Protein AF-A0A6A0AII1-F1 (afdb_monomer_lite)

Secondary structure (DSSP, 8-state):
-HHHHHHHHHHHH-GGGTT--EEEEE--TTSTTPPPHHHHHHHHT--SEEETTEEEEEEE--TTT-TT--

Foldseek 3Di:
DPPLVVVLCCCPPDPVCPLPADEAEQEDPVDDPRDDQVNSCVSSVHDQQDDPNYGYDYWYDYPVVGGGVD

Organism: Haematococcus lacustris (NCBI:txid44745)

Radius of gyration: 12.59 Å; chains: 1; bounding box: 31×30×29 Å

pLDDT: mean 87.51, std 9.85, range [58.44, 98.19]

Sequence (70 aa):
MGAFKRLKKLLMKMGVLKGRPLLLLANKQDLAGAASPGYLAALLGVSSGSCRGREFSVQGCSAIKGEGVE

Structure (mmCIF, N/CA/C/O backbone):
data_AF-A0A6A0AII1-F1
#
_entry.id   AF-A0A6A0AII1-F1
#
loop_
_atom_site.group_PDB
_atom_site.id
_atom_site.type_symbol
_atom_site.label_atom_id
_atom_site.label_alt_id
_atom_site.label_comp_id
_atom_site.label_asym_id
_atom_site.label_entity_id
_atom_site.label_seq_id
_atom_site.pdbx_PDB_ins_code
_atom_site.Cartn_x
_atom_site.Cartn_y
_atom_site.Cartn_z
_atom_site.occupancy
_atom_site.B_iso_or_equiv
_atom_site.auth_seq_id
_atom_site.auth_comp_id
_atom_site.auth_asym_id
_atom_site.auth_atom_id
_atom_site.pdbx_PDB_model_num
ATOM 1 N N . MET A 1 1 ? -0.694 17.108 -5.580 1.00 58.44 1 MET A N 1
ATOM 2 C CA . MET A 1 1 ? -1.297 17.180 -4.219 1.00 58.44 1 MET A CA 1
ATOM 3 C C . MET A 1 1 ? -2.757 16.701 -4.101 1.00 58.44 1 MET A C 1
ATOM 5 O O . MET A 1 1 ? -3.107 16.173 -3.052 1.00 58.44 1 MET A O 1
ATOM 9 N N . GLY A 1 2 ? -3.631 16.829 -5.113 1.00 73.88 2 GLY A N 1
ATOM 10 C CA . GLY A 1 2 ? -5.067 16.503 -4.967 1.00 73.88 2 GLY A CA 1
ATOM 11 C C . GLY A 1 2 ? -5.434 15.017 -4.777 1.00 73.88 2 GLY A C 1
ATOM 12 O O . GLY A 1 2 ? -6.356 14.714 -4.021 1.00 73.88 2 GLY A O 1
ATOM 13 N N . ALA A 1 3 ? -4.723 14.086 -5.423 1.00 75.06 3 ALA A N 1
ATOM 14 C CA . ALA A 1 3 ? -5.043 12.652 -5.371 1.00 75.06 3 ALA A CA 1
ATOM 15 C C . ALA A 1 3 ? -4.871 12.049 -3.962 1.00 75.06 3 ALA A C 1
ATOM 17 O O . ALA A 1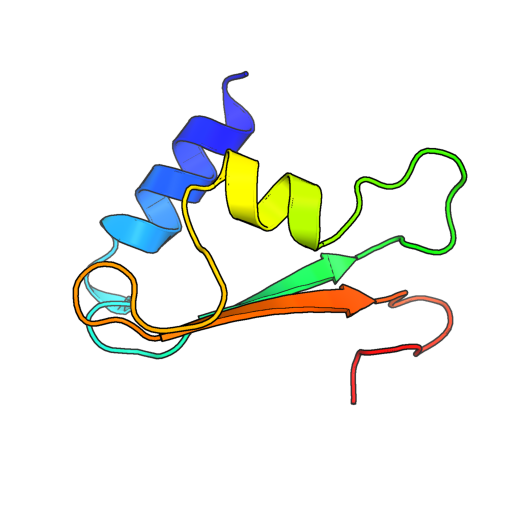 3 ? -5.794 11.428 -3.437 1.00 75.06 3 ALA A O 1
ATOM 18 N N . PHE A 1 4 ? -3.749 12.337 -3.294 1.00 80.00 4 PHE A N 1
ATOM 19 C CA . PHE A 1 4 ? -3.478 11.875 -1.926 1.00 80.00 4 PHE A CA 1
ATOM 20 C C . PHE A 1 4 ? -4.508 12.376 -0.908 1.00 80.00 4 PHE A C 1
ATOM 22 O O . PHE A 1 4 ? -4.908 11.641 -0.007 1.00 80.00 4 PHE A O 1
ATOM 29 N N . LYS A 1 5 ? -5.015 13.603 -1.083 1.00 82.75 5 LYS A N 1
ATOM 30 C CA . LYS A 1 5 ? -6.076 14.157 -0.229 1.00 82.75 5 LYS A CA 1
ATOM 31 C C . LYS A 1 5 ? -7.378 13.358 -0.348 1.00 82.75 5 LYS A C 1
ATOM 33 O O . LYS A 1 5 ? -8.043 13.121 0.662 1.00 82.75 5 LYS A O 1
ATOM 38 N N . ARG A 1 6 ? -7.737 12.923 -1.564 1.00 86.19 6 ARG A N 1
ATOM 39 C CA . ARG A 1 6 ? -8.917 12.070 -1.799 1.00 86.19 6 ARG A CA 1
ATOM 40 C C . ARG A 1 6 ? -8.715 10.676 -1.220 1.00 86.19 6 ARG A C 1
ATOM 42 O O . ARG A 1 6 ? -9.606 10.202 -0.525 1.00 86.19 6 ARG A O 1
ATOM 49 N N . LEU A 1 7 ? -7.544 10.076 -1.430 1.00 86.38 7 LEU A N 1
ATOM 50 C CA . LEU A 1 7 ? -7.215 8.763 -0.876 1.00 86.38 7 LEU A CA 1
ATOM 51 C C . LEU A 1 7 ? -7.292 8.774 0.656 1.00 86.38 7 LEU A C 1
ATOM 53 O O . LEU A 1 7 ? -8.013 7.971 1.240 1.00 86.38 7 LEU A O 1
ATOM 57 N N . LYS A 1 8 ? -6.674 9.761 1.316 1.00 83.94 8 LYS A N 1
ATOM 58 C CA . LYS A 1 8 ? -6.767 9.928 2.774 1.00 83.94 8 LYS A CA 1
ATOM 59 C C . LYS A 1 8 ? -8.213 10.101 3.248 1.00 83.94 8 LYS A C 1
ATOM 61 O O . LYS A 1 8 ? -8.599 9.531 4.266 1.00 83.94 8 LYS A O 1
ATOM 66 N N . LYS A 1 9 ? -9.040 10.858 2.514 1.00 85.38 9 LYS A N 1
ATOM 67 C CA . LYS A 1 9 ? -10.474 11.000 2.819 1.00 85.38 9 LYS A CA 1
ATOM 68 C C . LYS A 1 9 ? -11.200 9.657 2.711 1.00 85.38 9 LYS A C 1
ATOM 70 O O . LYS A 1 9 ? -11.994 9.353 3.594 1.00 85.38 9 LYS A O 1
ATOM 75 N N . LEU A 1 10 ? -10.928 8.877 1.669 1.00 86.19 10 LEU A N 1
ATOM 76 C CA . LEU A 1 10 ? -11.547 7.573 1.442 1.00 86.19 10 LEU A CA 1
ATOM 77 C C . LEU A 1 10 ? -11.203 6.596 2.570 1.00 86.19 10 LEU A C 1
ATOM 79 O O . LEU A 1 10 ? -12.107 6.083 3.228 1.00 86.19 10 LEU A O 1
ATOM 83 N N . LEU A 1 11 ? -9.909 6.450 2.868 1.00 85.31 11 LEU A N 1
ATOM 84 C CA . LEU A 1 11 ? -9.413 5.575 3.929 1.00 85.31 11 LEU A CA 1
ATOM 85 C C . LEU A 1 11 ? -10.011 5.953 5.290 1.00 85.31 11 LEU A C 1
ATOM 87 O O . LEU A 1 11 ? -10.447 5.083 6.033 1.00 85.31 11 LEU A O 1
ATOM 91 N N . MET A 1 12 ? -10.097 7.245 5.610 1.00 82.75 12 MET A N 1
ATOM 92 C CA . MET A 1 12 ? -10.476 7.693 6.956 1.00 82.75 12 MET A CA 1
ATOM 93 C C . MET A 1 12 ? -11.976 7.924 7.160 1.00 82.75 12 MET A C 1
ATOM 95 O O . MET A 1 12 ? -12.435 7.889 8.299 1.00 82.75 12 MET A O 1
ATOM 99 N N . LYS A 1 13 ? -12.739 8.227 6.102 1.00 83.06 13 LYS A N 1
ATOM 100 C CA . LYS A 1 13 ? -14.120 8.729 6.232 1.00 83.06 13 LYS A CA 1
ATOM 101 C C . LYS A 1 13 ? -15.189 7.862 5.570 1.00 83.06 13 LYS A C 1
ATOM 103 O O . LYS A 1 13 ? -16.364 8.144 5.785 1.00 83.06 13 LYS A O 1
ATOM 108 N N . MET A 1 14 ? -14.845 6.834 4.789 1.00 81.50 14 MET A N 1
ATOM 109 C CA . MET A 1 14 ? -15.873 5.928 4.264 1.00 81.50 14 MET A CA 1
ATOM 110 C C . MET A 1 14 ? -16.398 5.005 5.366 1.00 81.50 14 MET A C 1
ATOM 112 O O . MET A 1 14 ? -15.645 4.219 5.941 1.00 81.50 14 MET A O 1
ATOM 116 N N . GLY A 1 15 ? -17.706 5.087 5.628 1.00 81.19 15 GLY A N 1
ATOM 117 C CA . GLY A 1 15 ? -18.383 4.281 6.648 1.00 81.19 15 GLY A CA 1
ATOM 118 C C . GLY A 1 15 ? -18.247 2.777 6.413 1.00 81.19 15 GLY A C 1
ATOM 119 O O . GLY A 1 15 ? -18.040 2.037 7.368 1.00 81.19 15 GLY A O 1
ATOM 120 N N . VAL A 1 16 ? -18.238 2.345 5.148 1.00 84.88 16 VAL A N 1
ATOM 121 C CA . VAL A 1 16 ? -18.062 0.931 4.767 1.00 84.88 16 VAL A CA 1
ATOM 122 C C . VAL A 1 16 ? -16.707 0.344 5.184 1.00 84.88 16 VAL A C 1
ATOM 124 O O . VAL A 1 16 ? -16.584 -0.867 5.307 1.00 84.88 16 VAL A O 1
ATOM 127 N N . LEU A 1 17 ? -15.700 1.186 5.449 1.00 85.12 17 LEU A N 1
ATOM 128 C CA . LEU A 1 17 ? -14.373 0.755 5.906 1.00 85.12 17 LEU A CA 1
ATOM 129 C C . LEU A 1 17 ? -14.197 0.888 7.430 1.00 85.12 17 LEU A C 1
ATOM 131 O O . LEU A 1 17 ? -13.132 0.571 7.959 1.00 85.12 17 LEU A O 1
ATOM 135 N N . LYS A 1 18 ? -15.195 1.402 8.165 1.00 85.06 18 LYS A N 1
ATOM 136 C CA . LYS A 1 18 ? -15.078 1.693 9.604 1.00 85.06 18 LYS A CA 1
ATOM 137 C C . LYS A 1 18 ? -14.766 0.416 10.397 1.00 85.06 18 LYS A C 1
ATOM 139 O O . LYS A 1 18 ? -15.459 -0.583 10.263 1.00 85.06 18 LYS A O 1
ATOM 144 N N . GLY A 1 19 ? -13.721 0.476 11.228 1.00 83.31 19 GLY A N 1
ATOM 145 C CA . GLY A 1 19 ? -13.286 -0.634 12.088 1.00 83.31 19 GLY A CA 1
ATOM 146 C C . GLY A 1 19 ? -12.635 -1.823 11.369 1.00 83.31 19 GLY A C 1
ATOM 147 O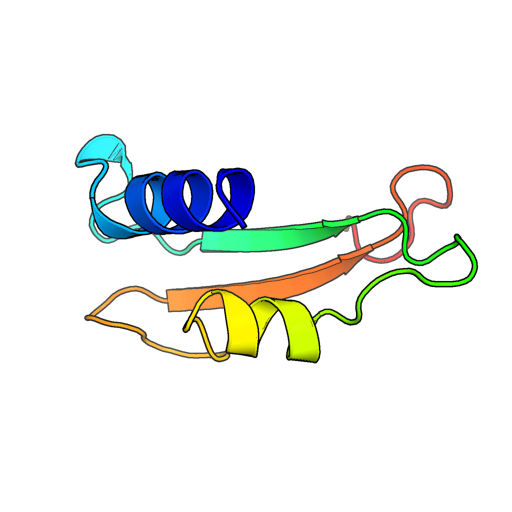 O . GLY A 1 19 ? -12.266 -2.780 12.037 1.00 83.31 19 GLY A O 1
ATOM 148 N N . ARG A 1 20 ? -12.480 -1.789 10.038 1.00 89.31 20 ARG A N 1
ATOM 149 C CA . ARG A 1 20 ? -11.838 -2.869 9.273 1.00 89.31 20 ARG A CA 1
ATOM 150 C C . ARG A 1 20 ? -10.340 -2.591 9.099 1.00 89.31 20 ARG A C 1
ATOM 152 O O . ARG A 1 20 ? -10.016 -1.457 8.741 1.00 89.31 20 ARG A O 1
ATOM 159 N N . PRO A 1 21 ? -9.447 -3.573 9.319 1.00 90.50 21 PRO A N 1
ATOM 160 C CA . PRO A 1 21 ? -8.027 -3.416 9.015 1.00 90.50 21 PRO A CA 1
ATOM 161 C C . PRO A 1 21 ? -7.837 -3.141 7.520 1.00 90.50 21 PRO A C 1
ATOM 163 O O . PRO A 1 21 ? -8.607 -3.636 6.694 1.00 90.50 21 PRO A O 1
ATOM 166 N N . LEU A 1 22 ? -6.842 -2.326 7.171 1.00 91.31 22 LEU A N 1
ATOM 167 C CA . LEU A 1 22 ? -6.541 -1.983 5.781 1.00 91.31 22 LEU A CA 1
ATOM 168 C C . LEU A 1 22 ? -5.076 -2.259 5.446 1.00 91.31 22 LEU A C 1
ATOM 170 O O . LEU A 1 22 ? -4.178 -1.684 6.060 1.00 91.31 22 LEU A O 1
ATOM 174 N N . LEU A 1 23 ? -4.870 -3.062 4.402 1.00 91.81 23 LEU A N 1
ATOM 175 C CA . LEU A 1 23 ? -3.585 -3.252 3.739 1.00 91.81 23 LEU A CA 1
ATOM 176 C C . LEU A 1 23 ? -3.490 -2.307 2.538 1.00 91.81 23 LEU A C 1
ATOM 178 O O . LEU A 1 23 ? -4.342 -2.322 1.648 1.00 91.81 23 LEU A O 1
ATOM 182 N N . LEU A 1 24 ? -2.447 -1.483 2.505 1.00 91.94 24 LEU A N 1
ATOM 183 C CA . LEU A 1 24 ? -2.104 -0.664 1.350 1.00 91.94 24 LEU A CA 1
ATOM 184 C C . LEU A 1 24 ? -0.933 -1.301 0.608 1.00 91.94 24 LEU A C 1
ATOM 186 O O . LEU A 1 24 ? 0.192 -1.322 1.105 1.00 91.94 24 LEU A O 1
ATOM 190 N N . LEU A 1 25 ? -1.198 -1.751 -0.614 1.00 95.69 25 LEU A N 1
ATOM 191 C CA . LEU A 1 25 ? -0.176 -2.243 -1.528 1.00 95.69 25 LEU A CA 1
ATOM 192 C C . LEU A 1 25 ? 0.492 -1.067 -2.252 1.00 95.69 25 LEU A C 1
ATOM 194 O O . LEU A 1 25 ? -0.088 -0.442 -3.146 1.00 95.69 25 LEU A O 1
ATOM 198 N N . ALA A 1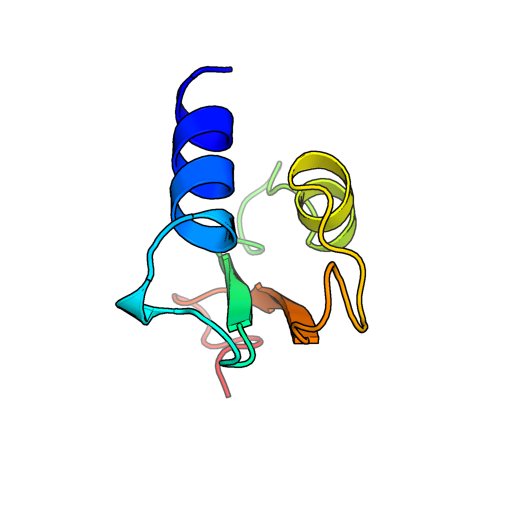 26 ? 1.723 -0.758 -1.854 1.00 95.88 26 ALA A N 1
ATOM 199 C CA . ALA A 1 26 ? 2.610 0.195 -2.507 1.00 95.88 26 ALA A CA 1
ATOM 200 C C . ALA A 1 26 ? 3.202 -0.437 -3.775 1.00 95.88 26 ALA A C 1
ATOM 202 O O . ALA A 1 26 ? 4.378 -0.789 -3.830 1.00 95.88 26 ALA A O 1
ATOM 203 N N . ASN A 1 27 ? 2.343 -0.607 -4.777 1.00 97.38 27 ASN A N 1
ATOM 204 C CA . ASN A 1 27 ? 2.652 -1.312 -6.015 1.00 97.38 27 ASN A CA 1
ATOM 205 C C . ASN A 1 27 ? 3.674 -0.566 -6.893 1.00 97.38 27 ASN A C 1
ATOM 207 O O . ASN A 1 27 ? 3.829 0.654 -6.795 1.00 97.38 27 ASN A O 1
ATOM 211 N N . LYS A 1 28 ? 4.266 -1.310 -7.832 1.00 97.94 28 LYS A N 1
ATOM 212 C CA . LYS A 1 28 ? 5.266 -0.883 -8.819 1.00 97.94 28 LYS A CA 1
ATOM 213 C C . LYS A 1 28 ? 6.658 -0.632 -8.241 1.00 97.94 28 LYS A C 1
ATOM 215 O O . LYS A 1 28 ? 7.386 0.208 -8.766 1.00 97.94 28 LYS A O 1
ATOM 220 N N . GLN A 1 29 ? 7.038 -1.341 -7.175 1.00 98.12 29 GLN A N 1
ATOM 221 C CA . GLN A 1 29 ? 8.393 -1.235 -6.607 1.00 98.12 29 GLN A CA 1
ATOM 222 C C . GLN A 1 29 ? 9.499 -1.672 -7.586 1.00 98.12 29 GLN A C 1
ATOM 224 O O . GLN A 1 29 ? 10.665 -1.371 -7.368 1.00 98.12 29 GLN A O 1
ATOM 229 N N . ASP A 1 30 ? 9.144 -2.334 -8.688 1.00 97.38 30 ASP A N 1
ATOM 230 C CA . ASP A 1 30 ? 10.042 -2.653 -9.798 1.00 97.38 30 ASP A CA 1
ATOM 231 C C . ASP A 1 30 ? 10.494 -1.435 -10.623 1.00 97.38 30 ASP A C 1
ATOM 233 O O . ASP A 1 30 ? 11.483 -1.535 -11.351 1.00 97.38 30 ASP A O 1
ATOM 237 N N . LEU A 1 31 ? 9.806 -0.293 -10.522 1.00 97.94 31 LEU A N 1
ATOM 238 C CA . LEU A 1 31 ? 10.137 0.908 -11.286 1.00 97.94 31 LEU A CA 1
ATOM 239 C C . LEU A 1 31 ? 11.171 1.780 -10.571 1.00 97.94 31 LEU A C 1
ATOM 241 O O . LEU A 1 31 ? 11.064 2.075 -9.379 1.00 97.94 31 LEU A O 1
ATOM 245 N N . ALA A 1 32 ? 12.120 2.308 -11.345 1.00 96.88 32 ALA A N 1
ATOM 246 C CA . ALA A 1 32 ? 13.009 3.360 -10.871 1.00 96.88 32 ALA A CA 1
ATOM 247 C C . ALA A 1 32 ? 12.192 4.592 -10.439 1.00 96.88 32 ALA A C 1
ATOM 249 O O . ALA A 1 32 ? 11.360 5.102 -11.191 1.00 96.88 32 ALA A O 1
ATOM 250 N N . GLY A 1 33 ? 12.429 5.067 -9.215 1.00 95.94 33 GLY A N 1
ATOM 251 C CA . GLY A 1 33 ? 11.696 6.195 -8.634 1.00 95.94 33 GLY A CA 1
ATOM 252 C C . GLY A 1 33 ? 10.369 5.828 -7.961 1.00 95.94 33 GLY A C 1
ATOM 253 O O . GLY A 1 33 ? 9.620 6.731 -7.584 1.00 95.94 33 GLY A O 1
ATOM 254 N N . ALA A 1 34 ? 10.062 4.538 -7.783 1.00 96.88 34 ALA A N 1
ATOM 255 C CA . ALA A 1 34 ? 8.931 4.119 -6.964 1.00 96.88 34 ALA A CA 1
ATOM 256 C C . ALA A 1 34 ? 9.042 4.681 -5.536 1.00 96.88 34 ALA A C 1
ATOM 258 O O . ALA A 1 34 ? 10.095 4.640 -4.898 1.00 96.88 34 ALA A O 1
ATOM 259 N N . ALA A 1 35 ? 7.935 5.221 -5.023 1.00 95.50 35 ALA A N 1
ATOM 260 C CA . ALA A 1 35 ? 7.876 5.693 -3.648 1.00 95.50 35 ALA A CA 1
ATOM 261 C C . ALA A 1 35 ? 7.910 4.501 -2.683 1.00 95.50 35 ALA A C 1
ATOM 263 O O . ALA A 1 35 ? 7.147 3.544 -2.849 1.00 95.50 35 ALA A O 1
ATOM 264 N N . SER A 1 36 ? 8.752 4.581 -1.652 1.00 95.19 36 SER A N 1
ATOM 265 C CA . SER A 1 36 ? 8.857 3.505 -0.669 1.00 95.19 36 SER A CA 1
ATOM 266 C C . SER A 1 36 ? 7.573 3.376 0.168 1.00 95.19 36 SER A C 1
ATOM 268 O O . SER A 1 36 ? 6.889 4.378 0.423 1.00 95.19 36 SER A O 1
ATOM 270 N N . PRO A 1 37 ? 7.253 2.169 0.671 1.00 95.00 37 PRO A N 1
ATOM 271 C CA . PRO A 1 37 ? 6.114 1.955 1.566 1.00 95.00 37 PRO A CA 1
ATOM 272 C C . PRO A 1 37 ? 6.124 2.893 2.782 1.00 95.00 37 PRO A C 1
ATOM 274 O O . PRO A 1 37 ? 5.101 3.489 3.115 1.00 95.00 37 PRO A O 1
ATOM 277 N N . GLY A 1 38 ? 7.296 3.099 3.396 1.00 93.62 38 GLY A N 1
ATOM 278 C CA . GLY A 1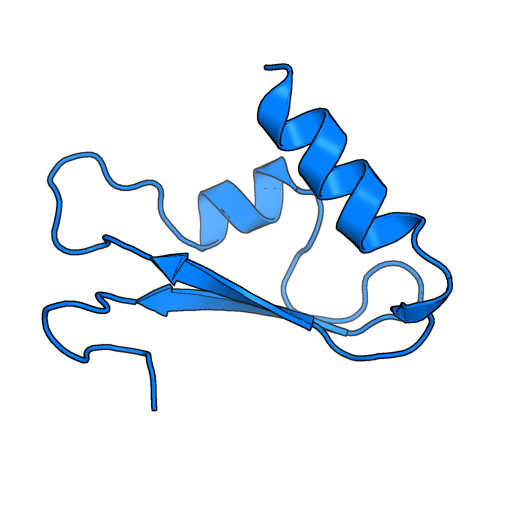 38 ? 7.461 3.990 4.550 1.00 93.62 38 GLY A CA 1
ATOM 279 C C . GLY A 1 38 ? 7.180 5.461 4.231 1.00 93.62 38 GLY A C 1
ATOM 280 O O . GLY A 1 38 ? 6.525 6.153 5.012 1.00 93.62 38 GLY A O 1
ATOM 281 N N . TYR A 1 39 ? 7.598 5.940 3.056 1.00 93.06 39 TYR A N 1
ATOM 282 C CA . TYR A 1 39 ? 7.276 7.297 2.613 1.00 93.06 39 TYR A CA 1
ATOM 283 C C . TYR A 1 39 ? 5.765 7.480 2.399 1.00 93.06 39 TYR A C 1
ATOM 285 O O . TYR A 1 39 ? 5.184 8.471 2.848 1.00 93.06 39 TYR A O 1
ATOM 293 N N . LEU A 1 40 ? 5.101 6.508 1.764 1.00 91.12 40 LEU A N 1
ATOM 294 C CA . LEU A 1 40 ? 3.652 6.546 1.539 1.00 91.12 40 LEU A CA 1
ATOM 295 C C . LEU A 1 40 ? 2.859 6.479 2.852 1.00 91.12 40 LEU A C 1
ATOM 297 O O . LEU A 1 40 ? 1.884 7.218 3.012 1.00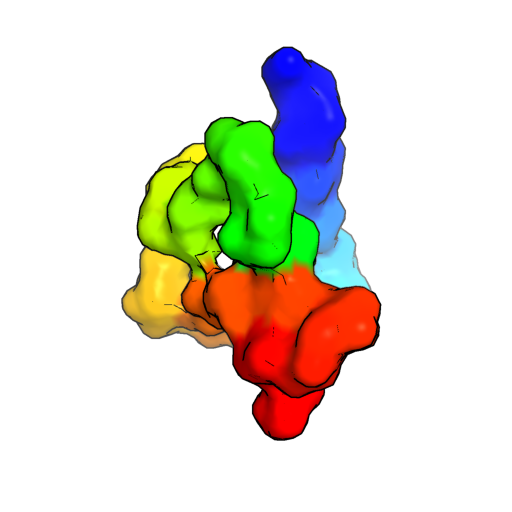 91.12 40 LEU A O 1
ATOM 301 N N . ALA A 1 41 ? 3.302 5.650 3.800 1.00 90.00 41 ALA A N 1
ATOM 302 C CA . ALA A 1 41 ? 2.757 5.557 5.151 1.00 90.00 41 ALA A CA 1
ATOM 303 C C . ALA A 1 41 ? 2.784 6.921 5.864 1.00 90.00 41 ALA A C 1
ATOM 305 O O . ALA A 1 41 ? 1.747 7.412 6.328 1.00 90.00 41 ALA A O 1
ATOM 306 N N . ALA A 1 42 ? 3.945 7.586 5.865 1.00 88.88 42 ALA A N 1
ATOM 307 C CA . ALA A 1 42 ? 4.113 8.916 6.447 1.00 88.88 42 ALA A CA 1
ATOM 308 C C . ALA A 1 42 ? 3.222 9.963 5.757 1.00 88.88 42 ALA A C 1
ATOM 310 O O . ALA A 1 42 ? 2.508 10.718 6.421 1.00 88.88 42 ALA A O 1
ATOM 311 N N . LEU A 1 43 ? 3.188 9.965 4.421 1.00 87.50 43 LEU A N 1
ATOM 312 C CA . LEU A 1 43 ? 2.401 10.913 3.630 1.00 87.50 43 LEU A CA 1
ATOM 313 C C . LEU A 1 43 ? 0.887 10.775 3.871 1.00 87.50 43 LEU A C 1
ATOM 315 O O . LEU A 1 43 ? 0.153 11.768 3.918 1.00 87.50 43 LEU A O 1
ATOM 319 N N . LEU A 1 44 ? 0.401 9.546 4.041 1.00 86.50 44 LEU A N 1
ATOM 320 C CA . LEU A 1 44 ? -1.005 9.264 4.334 1.00 86.50 44 LEU A CA 1
ATOM 321 C C . LEU A 1 44 ? -1.350 9.450 5.821 1.00 86.50 44 LEU A C 1
ATOM 323 O O . LEU A 1 44 ? -2.524 9.655 6.152 1.00 86.50 44 LEU A O 1
ATOM 327 N N . GLY A 1 45 ? -0.348 9.482 6.702 1.00 85.56 45 GLY A N 1
ATOM 328 C CA . GLY A 1 45 ? -0.525 9.510 8.153 1.00 85.56 45 GLY A CA 1
ATOM 329 C C . GLY A 1 45 ? -1.055 8.179 8.690 1.00 85.56 45 GLY A C 1
ATOM 330 O O . GLY A 1 45 ? -1.905 8.173 9.581 1.00 85.56 45 GLY A O 1
ATOM 331 N N . VAL A 1 46 ? -0.610 7.074 8.089 1.00 83.62 46 VAL A N 1
ATOM 332 C CA . VAL A 1 46 ? -0.936 5.698 8.479 1.00 83.62 46 VAL A CA 1
ATOM 333 C C . VAL A 1 46 ? 0.378 4.981 8.753 1.00 83.62 46 VAL A C 1
ATOM 335 O O . VAL A 1 46 ? 1.022 4.474 7.847 1.00 83.62 46 VAL A O 1
ATOM 338 N N . SER A 1 47 ? 0.850 5.034 9.994 1.00 71.81 47 SER A N 1
ATOM 339 C CA . SER A 1 47 ? 1.995 4.229 10.421 1.00 71.81 47 SER A CA 1
ATOM 340 C C . SER A 1 47 ? 1.538 2.808 10.736 1.00 71.81 47 SER A C 1
ATOM 342 O O . SER A 1 47 ? 0.383 2.610 11.119 1.00 71.81 47 SER A O 1
ATOM 344 N N . SER A 1 48 ? 2.448 1.842 10.614 1.00 60.56 48 SER A N 1
ATOM 345 C CA . SER A 1 48 ? 2.228 0.455 11.029 1.00 60.56 48 SER A CA 1
ATOM 346 C C . SER A 1 48 ? 1.692 0.415 12.465 1.00 60.56 48 SER A C 1
ATOM 348 O O . SER A 1 48 ? 2.321 0.962 13.373 1.00 60.56 48 SER A O 1
ATOM 350 N N . GLY A 1 49 ? 0.508 -0.171 12.655 1.00 64.25 49 GLY A N 1
ATOM 351 C CA . GLY A 1 49 ? -0.203 -0.212 13.937 1.00 64.25 49 GLY A CA 1
ATOM 352 C C . GLY A 1 49 ? -1.602 0.407 13.875 1.00 64.25 49 GLY A C 1
ATOM 353 O O . GLY A 1 49 ? -2.253 0.416 12.829 1.00 64.25 49 GLY A O 1
ATOM 354 N N . SER A 1 50 ? -2.091 0.912 15.013 1.00 59.28 50 SER A N 1
ATOM 355 C CA . SER A 1 50 ? -3.445 1.471 15.130 1.00 59.28 50 SER A CA 1
ATOM 356 C C . SER A 1 50 ? -3.456 2.982 14.892 1.00 59.28 50 SER A C 1
ATOM 358 O O . SER A 1 50 ? -2.992 3.764 15.721 1.00 59.28 50 SER A O 1
ATOM 360 N N . CYS A 1 51 ? -4.042 3.417 13.775 1.00 66.50 51 CYS A N 1
ATOM 361 C CA . CYS A 1 51 ? -4.382 4.816 13.536 1.00 66.50 51 CYS A CA 1
ATOM 362 C C . CYS A 1 51 ? -5.888 5.003 13.749 1.00 66.50 51 CYS A C 1
ATOM 364 O O . CYS A 1 51 ? -6.709 4.462 13.009 1.00 66.50 51 CYS A O 1
ATOM 366 N N . ARG A 1 52 ? -6.267 5.790 14.768 1.00 70.50 52 ARG A N 1
ATOM 367 C CA . ARG A 1 52 ? -7.673 6.112 15.100 1.00 70.50 52 ARG A CA 1
ATOM 368 C C . ARG A 1 52 ? -8.560 4.878 15.335 1.00 70.50 52 ARG A C 1
ATOM 370 O O . ARG A 1 52 ? -9.714 4.855 14.907 1.00 70.50 52 ARG A O 1
ATOM 377 N N . GLY A 1 53 ? -8.024 3.857 16.004 1.00 77.38 53 GLY A N 1
ATOM 378 C CA . GLY A 1 53 ? -8.767 2.626 16.296 1.00 77.38 53 GLY A CA 1
ATOM 379 C C . GLY A 1 53 ? -8.951 1.715 15.081 1.00 77.38 53 GLY A C 1
ATOM 380 O O . GLY A 1 53 ? -9.851 0.880 15.071 1.00 77.38 53 GLY A O 1
ATOM 381 N N . ARG A 1 54 ? -8.131 1.895 14.041 1.00 85.75 54 ARG A N 1
ATOM 382 C CA . ARG A 1 54 ? -8.054 1.011 12.882 1.00 85.75 54 ARG A CA 1
ATOM 383 C C . ARG A 1 54 ? -6.612 0.609 12.640 1.00 85.75 54 ARG A C 1
ATOM 385 O O . ARG A 1 54 ? -5.731 1.463 12.616 1.00 85.75 54 ARG A O 1
ATOM 392 N N . GLU A 1 55 ? -6.406 -0.672 12.390 1.00 88.94 55 GLU A N 1
ATOM 393 C CA . GLU A 1 55 ? -5.112 -1.195 11.984 1.00 88.94 55 GLU A CA 1
ATOM 394 C C . GLU A 1 55 ? -4.809 -0.878 10.514 1.00 88.94 55 GLU A C 1
ATOM 396 O O . GLU A 1 55 ? -5.655 -1.055 9.630 1.00 88.94 55 GLU A O 1
ATOM 401 N N . PHE A 1 56 ? -3.594 -0.395 10.268 1.00 90.50 56 PHE A N 1
ATOM 402 C CA . PHE A 1 56 ? -3.058 -0.171 8.933 1.00 90.50 56 PHE A CA 1
ATOM 403 C C . PHE A 1 56 ? -1.735 -0.911 8.757 1.00 90.50 56 PHE A C 1
ATOM 405 O O . PHE A 1 56 ? -0.862 -0.864 9.627 1.00 90.50 56 PHE A O 1
ATOM 412 N N . SER A 1 57 ? -1.562 -1.498 7.578 1.00 91.44 57 SER A N 1
ATOM 413 C CA . SER A 1 57 ? -0.283 -1.988 7.075 1.00 91.44 57 SER A CA 1
ATOM 414 C C . SER A 1 57 ? -0.023 -1.411 5.686 1.00 91.44 57 SER A C 1
ATOM 416 O O . SER A 1 57 ? -0.944 -1.180 4.898 1.00 91.44 57 SER A O 1
ATOM 418 N N . VAL A 1 58 ? 1.243 -1.125 5.391 1.00 93.06 58 VAL A N 1
ATOM 419 C CA . VAL A 1 58 ? 1.678 -0.660 4.070 1.00 93.06 58 VAL A CA 1
ATOM 420 C C . VAL A 1 58 ? 2.796 -1.581 3.610 1.00 93.06 58 VAL A C 1
ATOM 422 O O . VAL A 1 58 ? 3.829 -1.664 4.271 1.00 93.06 58 VAL A O 1
ATOM 425 N N . GLN A 1 59 ? 2.584 -2.268 2.492 1.00 95.25 59 GLN A N 1
ATOM 426 C CA . GLN A 1 59 ? 3.479 -3.299 1.975 1.00 95.25 59 GLN A CA 1
ATOM 427 C C . GLN A 1 59 ? 3.919 -2.942 0.563 1.00 95.25 59 GLN A C 1
ATOM 429 O O . GLN A 1 59 ? 3.098 -2.574 -0.276 1.00 95.25 59 GLN A O 1
ATOM 434 N N . GLY A 1 60 ? 5.224 -3.017 0.309 1.00 97.00 60 GLY A N 1
ATOM 435 C CA . GLY A 1 60 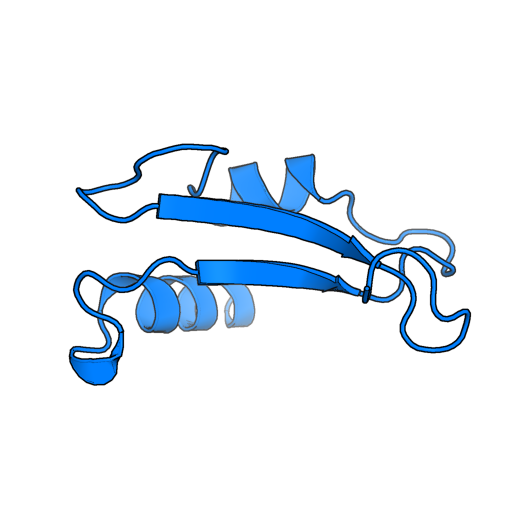? 5.763 -2.878 -1.040 1.00 97.00 60 GLY A CA 1
ATOM 436 C C . GLY A 1 60 ? 5.429 -4.108 -1.866 1.00 97.00 60 GLY A C 1
ATOM 437 O O . GLY A 1 60 ? 5.544 -5.221 -1.362 1.00 97.00 60 GLY A O 1
ATOM 438 N N . CYS A 1 61 ? 5.027 -3.907 -3.118 1.00 98.19 61 CYS A N 1
ATOM 439 C CA . CYS A 1 61 ? 4.818 -5.020 -4.033 1.00 98.19 61 CYS A CA 1
ATOM 440 C C . CYS A 1 61 ? 5.138 -4.658 -5.487 1.00 98.19 61 CYS A C 1
ATOM 442 O O . CYS A 1 61 ? 5.202 -3.482 -5.872 1.00 98.19 61 CYS A O 1
ATOM 444 N N . SER A 1 62 ? 5.303 -5.691 -6.306 1.00 98.12 62 SER A N 1
ATOM 445 C CA . SER A 1 62 ? 5.305 -5.595 -7.760 1.00 98.12 62 SER A CA 1
ATOM 446 C C . SER A 1 62 ? 4.308 -6.599 -8.319 1.00 98.12 62 SER A C 1
ATOM 448 O O . SER A 1 62 ? 4.592 -7.787 -8.429 1.00 98.12 62 SER A O 1
ATOM 450 N N . ALA A 1 63 ? 3.132 -6.115 -8.717 1.00 97.56 63 ALA A N 1
ATOM 451 C CA . ALA A 1 63 ? 2.089 -6.977 -9.270 1.00 97.56 63 ALA A CA 1
ATOM 452 C C . ALA A 1 63 ? 2.537 -7.735 -10.534 1.00 97.56 63 ALA A C 1
ATOM 454 O O . ALA A 1 63 ? 2.037 -8.822 -10.795 1.00 97.56 63 ALA A O 1
ATOM 455 N N . ILE A 1 64 ? 3.475 -7.177 -11.311 1.00 97.62 64 ILE A N 1
ATOM 456 C CA . ILE A 1 64 ? 3.975 -7.816 -12.539 1.00 97.62 64 ILE A CA 1
ATOM 457 C C . ILE A 1 64 ? 5.056 -8.868 -12.271 1.00 97.62 64 ILE A C 1
ATOM 459 O O . ILE A 1 64 ? 5.236 -9.763 -13.090 1.00 97.62 64 ILE A O 1
ATOM 463 N N . LYS A 1 65 ? 5.772 -8.765 -11.143 1.00 96.50 65 LYS A N 1
ATOM 464 C CA . LYS A 1 65 ? 6.769 -9.760 -10.719 1.00 96.50 65 LYS A CA 1
ATOM 465 C C . LYS A 1 65 ? 6.209 -10.775 -9.720 1.00 96.50 65 LYS A C 1
ATOM 467 O O . LYS A 1 65 ? 6.833 -11.802 -9.499 1.00 96.50 65 LYS A O 1
ATOM 472 N N . GLY A 1 66 ? 5.059 -10.480 -9.114 1.00 95.69 66 GLY A N 1
ATOM 473 C CA . GLY A 1 66 ? 4.438 -11.277 -8.052 1.00 95.69 66 GLY A CA 1
ATOM 474 C C . GLY A 1 66 ? 4.966 -10.983 -6.643 1.00 95.69 66 GLY A C 1
ATOM 475 O O . GLY A 1 66 ? 4.367 -11.429 -5.674 1.00 95.69 66 GLY A O 1
ATOM 476 N N . GLU A 1 67 ? 6.038 -10.201 -6.506 1.00 96.50 67 GLU A N 1
ATOM 477 C CA . GLU A 1 67 ? 6.689 -9.910 -5.222 1.00 96.50 67 GLU A CA 1
ATOM 478 C C . GLU A 1 67 ? 5.759 -9.150 -4.260 1.00 96.50 67 GLU A C 1
ATOM 480 O O . GLU A 1 67 ? 5.238 -8.084 -4.615 1.00 96.50 67 GLU A O 1
ATOM 485 N N . GLY A 1 68 ? 5.597 -9.651 -3.028 1.00 94.44 68 GLY A N 1
ATOM 486 C CA . GLY A 1 68 ? 4.891 -8.954 -1.951 1.00 94.44 68 GLY A CA 1
ATOM 487 C C . GLY A 1 68 ? 3.374 -8.880 -2.135 1.00 94.44 68 GLY A C 1
ATOM 488 O O . GLY A 1 68 ? 2.746 -7.980 -1.573 1.00 94.44 68 GLY A O 1
ATOM 489 N N . VAL A 1 69 ? 2.793 -9.767 -2.947 1.00 92.31 69 VAL A N 1
ATOM 490 C CA . VAL A 1 69 ? 1.338 -9.874 -3.182 1.00 92.31 69 VAL A CA 1
ATOM 491 C C . VAL A 1 69 ? 0.714 -11.063 -2.434 1.00 92.31 69 VAL A C 1
ATOM 493 O O . VAL A 1 69 ? -0.508 -11.099 -2.296 1.00 92.31 69 VAL A O 1
ATOM 496 N N . GLU A 1 70 ? 1.535 -12.008 -1.966 1.00 85.69 70 GLU A N 1
ATOM 497 C CA . GLU A 1 70 ? 1.116 -13.230 -1.256 1.00 85.69 70 GLU A CA 1
ATOM 498 C C . GLU A 1 70 ? 0.465 -13.015 0.121 1.00 85.69 70 GLU A C 1
ATOM 500 O O . GLU A 1 70 ? 0.751 -11.992 0.788 1.00 85.69 70 GLU A O 1
#

InterPro domains:
  IPR006689 Small GTPase superfamily, ARF/SAR type [PF00025] (6-69)
  IPR027417 P-loop containing nucleoside triphosphate hydrolase [G3DSA:3.40.50.300] (2-70)
  IPR027417 P-loop containing nucleoside triphosphate hydrolase [SSF52540] (6-70)